Protein AF-A0A9R0WUJ9-F1 (afdb_monomer_lite)

InterPro domains:
  IPR004963 Pectinacetylesterase/NOTUM [PF03283] (5-69)
  IPR004963 Pectinacetylesterase/NOTUM [PTHR21562] (6-69)

Structure (mmCIF, N/CA/C/O backbone):
data_AF-A0A9R0WUJ9-F1
#
_entry.id   AF-A0A9R0WUJ9-F1
#
loop_
_atom_site.group_PDB
_atom_site.id
_atom_site.type_symbol
_atom_site.label_atom_id
_atom_site.label_alt_id
_atom_site.label_comp_id
_atom_site.label_asym_id
_atom_site.label_entity_id
_atom_site.label_seq_id
_atom_site.pdbx_PDB_ins_code
_atom_site.Ca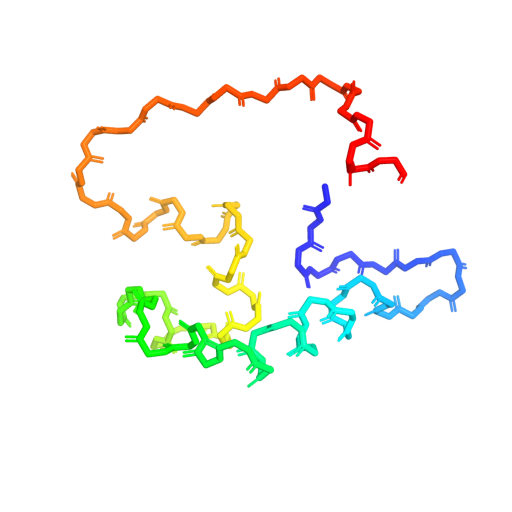rtn_x
_atom_site.Cartn_y
_atom_site.Cartn_z
_atom_site.occupancy
_atom_site.B_iso_or_equiv
_atom_site.auth_seq_id
_atom_site.auth_comp_id
_atom_site.auth_asym_id
_atom_site.auth_atom_id
_atom_site.pdbx_PDB_model_num
ATOM 1 N N . MET A 1 1 ? 8.209 4.046 -0.856 1.00 59.81 1 MET A N 1
ATOM 2 C CA . MET A 1 1 ? 7.638 3.277 -1.985 1.00 59.81 1 MET A CA 1
ATOM 3 C C . MET A 1 1 ? 6.174 3.636 -2.168 1.00 59.81 1 MET A C 1
ATOM 5 O O . MET A 1 1 ? 5.446 3.618 -1.187 1.00 59.81 1 MET A O 1
ATOM 9 N N . HIS A 1 2 ? 5.738 3.984 -3.379 1.00 61.91 2 HIS A N 1
ATOM 10 C CA . HIS A 1 2 ? 4.337 4.324 -3.640 1.00 61.91 2 HIS A CA 1
ATOM 11 C C . HIS A 1 2 ? 3.695 3.235 -4.498 1.00 61.91 2 HIS A C 1
ATOM 13 O O . HIS A 1 2 ? 4.306 2.728 -5.429 1.00 61.91 2 HIS A O 1
ATOM 19 N N . ALA A 1 3 ? 2.427 2.917 -4.248 1.00 61.94 3 ALA A N 1
ATOM 20 C CA . ALA A 1 3 ? 1.704 1.900 -5.019 1.00 61.94 3 ALA A CA 1
ATOM 21 C C . ALA A 1 3 ? 1.530 2.282 -6.506 1.00 61.94 3 ALA A C 1
ATOM 23 O O . ALA A 1 3 ? 1.194 1.435 -7.327 1.00 61.94 3 ALA A O 1
ATOM 24 N N . ARG A 1 4 ? 1.757 3.559 -6.849 1.00 65.81 4 ARG A N 1
ATOM 25 C CA . ARG A 1 4 ? 1.717 4.114 -8.210 1.00 65.81 4 ARG A CA 1
ATOM 26 C C . ARG A 1 4 ? 3.056 4.701 -8.676 1.00 65.81 4 ARG A C 1
ATOM 28 O O . ARG A 1 4 ? 3.063 5.467 -9.633 1.00 65.81 4 ARG A O 1
ATOM 35 N N . SER A 1 5 ? 4.179 4.391 -8.022 1.00 78.06 5 SER A N 1
ATOM 36 C CA . SER A 1 5 ? 5.484 4.807 -8.553 1.00 78.06 5 SER A CA 1
ATOM 37 C C . SER A 1 5 ? 5.867 3.962 -9.765 1.00 78.06 5 SER A C 1
ATOM 39 O O . SER A 1 5 ? 5.5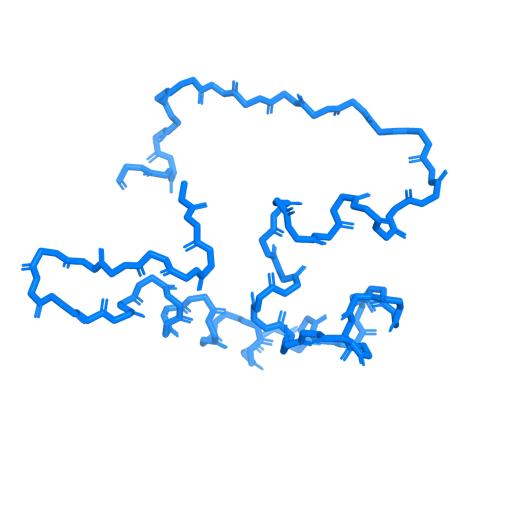63 2.765 -9.817 1.00 78.06 5 SER A O 1
ATOM 41 N N . VAL A 1 6 ? 6.542 4.599 -10.715 1.00 85.44 6 VAL A N 1
ATOM 42 C CA . VAL A 1 6 ? 7.208 3.928 -11.829 1.00 85.44 6 VAL A CA 1
ATOM 43 C C . VAL A 1 6 ? 8.689 3.743 -11.507 1.00 85.44 6 VAL A C 1
ATOM 45 O O . VAL A 1 6 ? 9.271 4.560 -10.791 1.00 85.44 6 VAL A O 1
ATOM 48 N N . ASP A 1 7 ? 9.278 2.651 -11.980 1.00 84.62 7 ASP A N 1
ATOM 49 C CA . ASP A 1 7 ? 10.726 2.445 -11.942 1.00 84.62 7 ASP A CA 1
ATOM 50 C C . ASP A 1 7 ? 11.442 3.287 -13.016 1.00 84.62 7 ASP A C 1
ATOM 52 O O . ASP A 1 7 ? 10.810 4.003 -13.795 1.00 84.62 7 ASP A O 1
ATOM 56 N N . VAL A 1 8 ? 12.777 3.219 -13.053 1.00 87.12 8 VAL A N 1
ATOM 57 C CA . VAL A 1 8 ? 13.612 3.992 -13.996 1.00 87.12 8 VAL A CA 1
ATOM 58 C C . VAL A 1 8 ? 13.304 3.646 -15.460 1.00 87.12 8 VAL A C 1
ATOM 60 O O . VAL A 1 8 ? 13.488 4.483 -16.339 1.00 87.12 8 VAL A O 1
ATOM 63 N N . ALA A 1 9 ? 12.791 2.442 -15.726 1.00 89.94 9 ALA A N 1
ATOM 64 C CA . ALA A 1 9 ? 12.359 2.009 -17.051 1.00 89.94 9 ALA A CA 1
ATOM 65 C C . ALA A 1 9 ? 10.889 2.374 -17.353 1.00 89.94 9 ALA A C 1
ATOM 67 O O . ALA A 1 9 ? 10.371 2.007 -18.406 1.00 89.94 9 ALA A O 1
ATOM 68 N N . GLY A 1 10 ? 10.202 3.090 -16.455 1.00 85.62 10 GLY A N 1
ATOM 69 C CA . GLY A 1 10 ? 8.790 3.456 -16.592 1.00 85.62 10 GLY A CA 1
ATOM 70 C C . GLY A 1 10 ? 7.814 2.327 -16.240 1.00 85.62 10 GLY A C 1
ATOM 71 O O . GLY A 1 10 ? 6.608 2.475 -16.438 1.00 85.62 10 GLY A O 1
ATOM 72 N N . GLY A 1 11 ? 8.307 1.201 -15.725 1.00 86.75 11 GLY A N 1
ATOM 73 C CA . GLY A 1 11 ? 7.510 0.046 -15.334 1.00 86.75 11 GLY A CA 1
ATOM 74 C C . GLY A 1 11 ? 6.904 0.175 -13.938 1.00 86.75 11 GLY A C 1
ATOM 75 O O . GLY A 1 11 ? 7.248 1.048 -13.147 1.00 86.75 11 GLY A O 1
ATOM 76 N N . HIS A 1 12 ? 5.994 -0.739 -13.603 1.00 87.25 12 HIS A N 1
ATOM 77 C CA . HIS A 1 12 ? 5.409 -0.855 -12.263 1.00 87.25 12 HIS A CA 1
ATOM 78 C C . HIS A 1 12 ? 5.930 -2.099 -11.536 1.00 87.25 12 HIS A C 1
ATOM 80 O O . HIS A 1 12 ? 5.151 -2.849 -10.940 1.00 87.25 12 HIS A O 1
ATOM 86 N N . THR A 1 13 ? 7.244 -2.334 -11.594 1.00 88.19 13 THR A N 1
ATOM 87 C CA . THR A 1 13 ? 7.878 -3.566 -11.091 1.00 88.19 13 THR A CA 1
ATOM 88 C C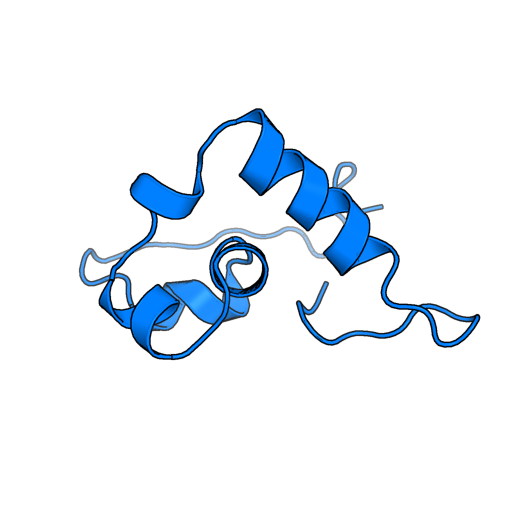 . THR A 1 13 ? 7.510 -3.856 -9.636 1.00 88.19 13 THR A C 1
ATOM 90 O O . THR A 1 13 ? 7.105 -4.969 -9.304 1.00 88.19 13 THR A O 1
ATOM 93 N N . LEU A 1 14 ? 7.524 -2.829 -8.783 1.00 86.88 14 LEU A N 1
ATOM 94 C CA . LEU A 1 14 ? 7.161 -2.964 -7.374 1.00 86.88 14 LEU A CA 1
ATOM 95 C C . LEU A 1 14 ? 5.698 -3.398 -7.178 1.00 86.88 14 LEU A C 1
ATOM 97 O O . LEU A 1 14 ? 5.400 -4.255 -6.348 1.00 86.88 14 LEU A O 1
ATOM 101 N N . ARG A 1 15 ? 4.775 -2.831 -7.965 1.00 89.50 15 ARG A N 1
ATOM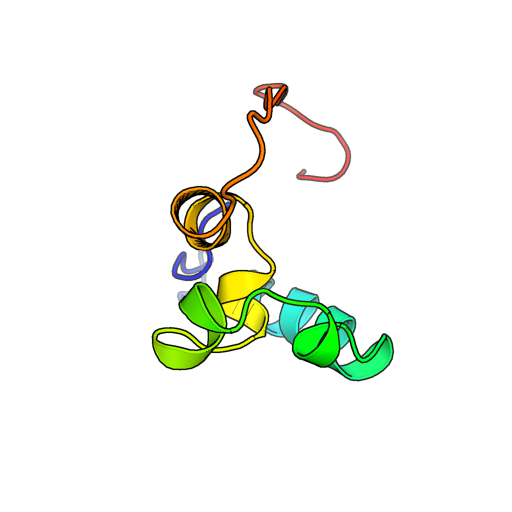 102 C CA . ARG A 1 15 ? 3.353 -3.188 -7.900 1.00 89.50 15 ARG A CA 1
ATOM 103 C C . ARG A 1 15 ? 3.128 -4.622 -8.368 1.00 89.50 15 ARG A C 1
ATOM 105 O O . ARG A 1 15 ? 2.361 -5.335 -7.733 1.00 89.50 15 ARG A O 1
ATOM 112 N N . SER A 1 16 ? 3.803 -5.060 -9.431 1.00 91.19 16 SER A N 1
ATOM 113 C CA . SER A 1 16 ? 3.726 -6.455 -9.884 1.00 91.19 16 SER A CA 1
ATOM 114 C C . SER A 1 16 ? 4.265 -7.426 -8.838 1.00 91.19 16 SER A C 1
ATOM 116 O O . SER A 1 16 ? 3.600 -8.417 -8.542 1.00 91.19 16 SER A O 1
ATOM 118 N N . TYR A 1 17 ? 5.418 -7.123 -8.235 1.00 91.94 17 TYR A N 1
ATOM 119 C CA . TYR A 1 17 ? 6.025 -7.971 -7.208 1.00 91.94 17 TYR A CA 1
ATOM 120 C C . TYR A 1 17 ? 5.083 -8.183 -6.015 1.00 91.94 17 TYR A C 1
ATOM 122 O O . TYR A 1 17 ? 4.711 -9.314 -5.700 1.00 91.94 17 TYR A O 1
ATOM 130 N N . PHE A 1 18 ? 4.609 -7.094 -5.401 1.00 92.25 18 PHE A N 1
ATOM 131 C CA . PHE A 1 18 ? 3.682 -7.193 -4.271 1.00 92.25 18 PHE A CA 1
ATOM 132 C C . PHE A 1 18 ? 2.294 -7.699 -4.677 1.00 92.25 18 PHE A C 1
ATOM 134 O O . PHE A 1 18 ? 1.610 -8.312 -3.861 1.00 92.25 18 PHE A O 1
ATOM 141 N N . GLY A 1 19 ? 1.887 -7.528 -5.937 1.00 93.94 19 GLY A N 1
ATOM 142 C CA . GLY A 1 19 ? 0.688 -8.173 -6.471 1.00 93.94 19 GLY A CA 1
ATOM 143 C C . GLY A 1 19 ? 0.797 -9.696 -6.448 1.00 93.94 19 GLY A C 1
ATOM 144 O O . GLY A 1 19 ? -0.151 -10.370 -6.048 1.00 93.94 19 GLY A O 1
ATOM 145 N N . GLY A 1 20 ? 1.975 -10.234 -6.777 1.00 94.19 20 GLY A N 1
ATOM 146 C CA . GLY A 1 20 ? 2.286 -11.655 -6.622 1.00 94.19 20 GLY A CA 1
ATOM 147 C C . GLY A 1 20 ? 2.195 -12.119 -5.167 1.00 94.19 20 GLY A C 1
ATOM 148 O O . GLY A 1 20 ? 1.583 -13.151 -4.895 1.00 94.19 20 GLY A O 1
ATOM 149 N N . VAL A 1 21 ? 2.719 -11.335 -4.219 1.00 94.06 21 VAL A N 1
ATOM 150 C CA . VAL A 1 21 ? 2.624 -11.627 -2.773 1.00 94.06 21 VAL A CA 1
ATOM 151 C C . VAL A 1 21 ? 1.163 -11.670 -2.315 1.00 94.06 21 VAL A C 1
ATOM 153 O O . VAL A 1 21 ? 0.741 -12.638 -1.682 1.00 94.06 21 VAL A O 1
ATOM 156 N N . VAL A 1 22 ? 0.365 -10.660 -2.671 1.00 94.94 22 VAL A N 1
ATOM 157 C CA . VAL A 1 22 ? -1.060 -10.590 -2.309 1.00 94.94 22 VAL A CA 1
ATOM 158 C C . VAL A 1 22 ? -1.837 -11.776 -2.877 1.00 94.94 22 VAL A C 1
ATOM 160 O O . VAL A 1 22 ? -2.663 -12.349 -2.164 1.00 94.94 22 VAL A O 1
ATOM 163 N N . ALA A 1 23 ? -1.564 -12.161 -4.126 1.00 95.31 23 ALA A N 1
ATOM 164 C CA . ALA A 1 23 ? -2.199 -13.308 -4.767 1.00 95.31 23 ALA A CA 1
ATOM 165 C C . ALA A 1 23 ? -1.790 -14.634 -4.108 1.00 95.31 23 ALA A C 1
ATOM 167 O O . ALA A 1 23 ? -2.652 -15.448 -3.787 1.00 95.31 23 ALA A O 1
ATOM 168 N N . THR A 1 24 ? -0.493 -14.823 -3.854 1.00 96.88 24 THR A N 1
ATOM 169 C CA . THR A 1 24 ?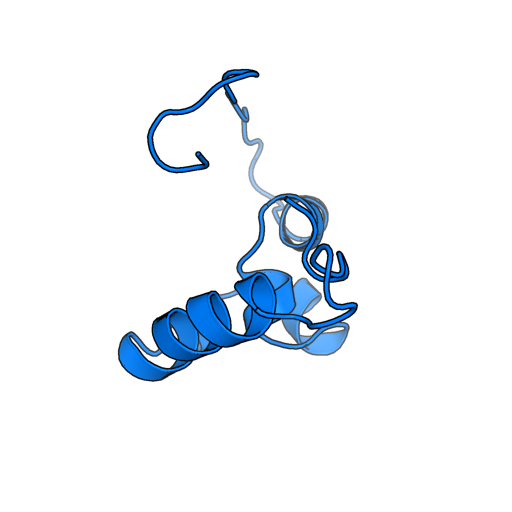 0.065 -16.067 -3.297 1.00 96.88 24 THR A CA 1
ATOM 170 C C . THR A 1 24 ? -0.422 -16.317 -1.874 1.00 96.88 24 THR A C 1
ATOM 172 O O . THR A 1 24 ? -0.785 -17.437 -1.529 1.00 96.88 24 THR A O 1
ATOM 175 N N . HIS A 1 25 ? -0.470 -15.271 -1.047 1.00 94.50 25 HIS A N 1
ATOM 176 C CA . HIS A 1 25 ? -0.859 -15.384 0.359 1.00 94.50 25 HIS A CA 1
ATOM 177 C C . HIS A 1 25 ? -2.348 -15.102 0.616 1.00 94.50 25 HIS A C 1
ATOM 179 O O . HIS A 1 25 ? -2.774 -15.100 1.768 1.00 94.50 25 HIS A O 1
ATOM 185 N N . GLY A 1 26 ? -3.152 -14.837 -0.420 1.00 93.50 26 GLY A N 1
ATOM 186 C CA . GLY A 1 26 ? -4.592 -14.584 -0.275 1.00 93.50 26 GLY A CA 1
ATOM 187 C C . GLY A 1 26 ? -4.941 -13.336 0.550 1.00 93.50 26 GLY A C 1
ATOM 188 O O . GLY A 1 26 ? -6.055 -13.218 1.061 1.00 93.50 26 GLY A O 1
ATOM 189 N N . VAL A 1 27 ? -4.011 -12.382 0.677 1.00 94.12 27 VAL A N 1
ATOM 190 C CA . VAL A 1 27 ? -4.113 -11.246 1.618 1.00 94.12 27 VAL A CA 1
ATOM 191 C C . VAL A 1 27 ? -5.301 -10.338 1.301 1.00 94.12 27 VAL A C 1
ATOM 193 O O . VAL A 1 27 ? -5.839 -9.684 2.185 1.00 94.12 27 VAL A O 1
ATOM 196 N N . ALA A 1 28 ? -5.778 -10.329 0.055 1.00 93.12 28 ALA A N 1
ATOM 197 C CA . ALA A 1 28 ? -6.904 -9.501 -0.372 1.00 93.12 28 ALA A CA 1
ATOM 198 C C . ALA A 1 28 ? -8.151 -9.623 0.532 1.00 93.12 28 ALA A C 1
ATOM 200 O O . ALA A 1 28 ? -8.888 -8.652 0.687 1.00 93.12 28 ALA A O 1
ATOM 201 N N . GLN A 1 29 ? -8.375 -10.791 1.143 1.00 92.50 29 GLN A N 1
ATOM 202 C CA . GLN A 1 29 ? -9.538 -11.069 1.994 1.00 92.50 29 GLN A CA 1
ATOM 203 C C . GLN A 1 29 ? -9.423 -10.470 3.403 1.00 92.50 29 GLN A C 1
ATOM 205 O O . GLN A 1 29 ? -10.443 -10.253 4.056 1.00 92.50 29 GLN A O 1
ATOM 210 N N . THR A 1 30 ? -8.204 -10.196 3.873 1.00 92.81 30 THR A N 1
ATOM 211 C CA . THR A 1 30 ? -7.948 -9.628 5.207 1.00 92.81 30 THR A CA 1
ATOM 212 C C . THR A 1 30 ? -7.881 -8.102 5.188 1.00 92.81 30 THR A C 1
ATOM 214 O O . THR A 1 30 ? -7.959 -7.464 6.239 1.00 92.81 30 THR A O 1
ATOM 217 N N . LEU A 1 31 ? -7.768 -7.499 4.002 1.00 94.31 31 LEU A N 1
ATOM 218 C CA . LEU A 1 31 ? -7.689 -6.052 3.852 1.00 94.31 31 LEU A CA 1
ATOM 219 C C . LEU A 1 31 ? -9.043 -5.373 4.151 1.00 94.31 31 LEU A C 1
ATOM 221 O O . LEU A 1 31 ? -10.107 -5.910 3.825 1.00 94.31 31 LEU A O 1
ATOM 225 N N . PRO A 1 32 ? -9.039 -4.151 4.718 1.00 95.06 32 PRO A N 1
ATOM 226 C CA . PRO A 1 32 ? -10.257 -3.400 4.990 1.00 95.06 32 PRO A CA 1
ATOM 227 C C . PRO A 1 32 ? -11.072 -3.144 3.722 1.00 95.06 32 PRO A C 1
ATOM 229 O O . PRO A 1 32 ? -10.580 -2.554 2.756 1.00 95.06 32 PRO A O 1
ATOM 232 N N . ARG A 1 33 ? -12.368 -3.478 3.769 1.00 94.75 33 ARG A N 1
ATOM 233 C CA . ARG A 1 33 ? -13.310 -3.208 2.666 1.00 94.75 33 ARG A CA 1
ATOM 234 C C . ARG A 1 33 ? -13.418 -1.727 2.310 1.00 94.75 33 ARG A C 1
ATOM 236 O O . ARG A 1 33 ? -13.685 -1.386 1.164 1.00 94.75 33 ARG A O 1
ATOM 243 N N . SER A 1 34 ? -13.186 -0.837 3.274 1.00 95.25 34 SER A N 1
ATOM 244 C CA . SER A 1 34 ? -13.158 0.609 3.034 1.00 95.25 34 SER A CA 1
ATOM 245 C C . SER A 1 34 ? -12.019 1.042 2.106 1.00 95.25 34 SER A C 1
ATOM 247 O O . SER A 1 34 ? -12.161 2.057 1.425 1.00 95.25 34 SER A O 1
ATOM 249 N N . CYS A 1 35 ? -10.924 0.274 2.048 1.00 95.00 35 CYS A N 1
ATOM 250 C CA . CYS A 1 35 ? -9.835 0.494 1.103 1.00 95.00 35 CYS A CA 1
ATOM 251 C C . CYS A 1 35 ? -10.110 -0.232 -0.217 1.00 95.00 35 CYS A C 1
ATOM 253 O O . CYS A 1 35 ? -10.106 0.398 -1.275 1.00 95.00 35 CYS A O 1
ATOM 255 N N . THR A 1 36 ? -10.408 -1.537 -0.163 1.00 94.81 36 THR A N 1
ATOM 256 C CA . THR A 1 36 ? -10.564 -2.368 -1.372 1.00 94.81 36 THR A CA 1
ATOM 257 C C . THR A 1 36 ? -11.807 -2.030 -2.197 1.00 94.81 36 THR A C 1
ATOM 259 O O . THR A 1 36 ? -11.870 -2.353 -3.377 1.00 94.81 36 THR A O 1
ATOM 262 N N . GLY A 1 37 ? -12.782 -1.319 -1.623 1.00 94.19 37 GLY A N 1
ATOM 263 C CA . GLY A 1 37 ? -13.896 -0.737 -2.375 1.00 94.19 37 GLY A CA 1
ATOM 264 C C . GLY A 1 37 ? -13.521 0.489 -3.221 1.00 94.19 37 GLY A C 1
ATOM 265 O O . GLY A 1 37 ? -14.328 0.926 -4.035 1.00 94.19 37 GLY A O 1
ATOM 266 N N . ARG A 1 38 ? -12.328 1.070 -3.026 1.00 93.50 38 ARG A N 1
ATOM 267 C CA . ARG A 1 38 ? -11.840 2.266 -3.745 1.00 93.50 38 ARG A CA 1
ATOM 268 C C . ARG A 1 38 ? -10.585 1.998 -4.576 1.00 93.50 38 ARG A C 1
ATOM 270 O O . ARG A 1 38 ? -10.361 2.681 -5.571 1.00 93.50 38 ARG A O 1
ATOM 277 N N . LEU A 1 39 ? -9.753 1.053 -4.144 1.00 93.25 39 LEU A N 1
ATOM 278 C CA . LEU A 1 39 ? -8.465 0.707 -4.744 1.00 93.25 39 LEU A CA 1
ATOM 279 C C . LEU A 1 39 ? -8.341 -0.812 -4.902 1.00 93.25 39 LEU A C 1
ATOM 281 O O . LEU A 1 39 ? -9.018 -1.571 -4.215 1.00 93.25 39 LEU A O 1
ATOM 285 N N . ASP A 1 40 ? -7.441 -1.266 -5.774 1.00 93.12 40 ASP A N 1
ATOM 286 C CA . ASP A 1 40 ? -7.137 -2.692 -5.892 1.00 93.12 40 ASP A CA 1
ATOM 287 C C . ASP A 1 40 ? -6.432 -3.236 -4.633 1.00 93.12 40 ASP A C 1
ATOM 289 O O . ASP A 1 40 ? -5.802 -2.493 -3.872 1.00 93.12 40 ASP A O 1
ATOM 293 N N . ALA A 1 41 ? -6.531 -4.550 -4.409 1.00 94.19 41 ALA A N 1
ATOM 294 C CA . ALA A 1 41 ? -5.977 -5.200 -3.220 1.00 94.19 41 ALA A CA 1
ATOM 295 C C . ALA A 1 41 ? -4.463 -4.979 -3.076 1.00 94.19 41 ALA A C 1
ATOM 297 O O . ALA A 1 41 ? -3.983 -4.739 -1.970 1.00 94.19 41 ALA A O 1
ATOM 298 N N . THR A 1 42 ? -3.722 -4.983 -4.186 1.00 94.12 42 THR A N 1
ATOM 299 C CA . THR A 1 42 ? -2.282 -4.712 -4.186 1.00 94.12 42 THR A CA 1
ATOM 300 C C . THR A 1 42 ? -1.995 -3.286 -3.738 1.00 94.12 42 THR A C 1
ATOM 302 O O . THR A 1 42 ? -1.109 -3.069 -2.921 1.00 94.12 42 THR A O 1
ATOM 305 N N . SER A 1 43 ? -2.772 -2.305 -4.193 1.00 93.19 43 SER A N 1
ATOM 306 C CA . SER A 1 43 ? -2.663 -0.923 -3.720 1.00 93.19 43 SER A CA 1
ATOM 307 C C . SER A 1 43 ? -2.973 -0.804 -2.225 1.00 93.19 43 SER A C 1
ATOM 309 O O . SER A 1 43 ? -2.236 -0.125 -1.511 1.00 93.19 43 SER A O 1
ATOM 311 N N . CYS A 1 44 ? -4.010 -1.481 -1.731 1.00 94.31 44 CYS A N 1
ATOM 312 C CA . CYS A 1 44 ? -4.369 -1.500 -0.309 1.00 94.31 44 CYS A CA 1
ATOM 313 C C . CYS A 1 44 ? -3.384 -2.264 0.583 1.00 94.31 44 CYS A C 1
ATOM 315 O O . CYS A 1 44 ? -3.438 -2.117 1.798 1.00 94.31 44 CYS A O 1
ATOM 317 N N . PHE A 1 45 ? -2.478 -3.054 0.012 1.00 93.31 45 PHE A N 1
ATOM 318 C CA . PHE A 1 45 ? -1.408 -3.701 0.766 1.00 93.31 45 PHE A CA 1
ATOM 319 C C . PHE A 1 45 ? -0.338 -2.702 1.236 1.00 93.31 45 PHE A C 1
ATOM 321 O O . PHE A 1 45 ? 0.361 -2.950 2.215 1.00 93.31 45 PHE A O 1
ATOM 328 N N . PHE A 1 46 ? -0.219 -1.546 0.576 1.00 91.62 46 PHE A N 1
ATOM 329 C CA . PHE A 1 46 ? 0.776 -0.552 0.955 1.00 91.62 46 PHE A CA 1
ATOM 330 C C . PHE A 1 46 ? 0.271 0.406 2.055 1.00 91.62 46 PHE A C 1
ATOM 332 O O . PHE A 1 46 ? -0.825 0.969 1.910 1.00 91.62 46 PHE A O 1
ATOM 339 N N . PRO A 1 47 ? 1.087 0.691 3.096 1.00 90.06 47 PRO A N 1
ATOM 340 C CA . PRO A 1 47 ? 0.708 1.526 4.238 1.00 90.06 47 PRO A CA 1
ATOM 341 C C . PRO A 1 47 ? 0.071 2.865 3.854 1.00 90.06 47 PRO A C 1
ATOM 343 O O . PRO A 1 47 ? -0.989 3.212 4.369 1.00 90.06 47 PRO A O 1
ATOM 346 N N . GLN A 1 48 ? 0.639 3.586 2.883 1.00 90.00 48 GLN A N 1
ATOM 347 C CA . GLN A 1 48 ? 0.142 4.908 2.485 1.00 90.00 48 GLN A CA 1
ATOM 348 C C . GLN A 1 48 ? -1.316 4.921 1.994 1.00 90.00 48 GLN A C 1
ATOM 350 O O . GLN A 1 48 ? -1.959 5.963 2.042 1.00 90.00 48 GLN A O 1
ATOM 355 N N . ASN A 1 49 ? -1.850 3.785 1.532 1.00 92.12 49 ASN A N 1
ATOM 356 C CA . ASN A 1 49 ? -3.225 3.689 1.037 1.00 92.12 49 ASN A CA 1
ATOM 357 C C . ASN A 1 49 ? -4.193 3.160 2.102 1.00 92.12 49 ASN A C 1
ATOM 359 O O . ASN A 1 49 ? -5.346 3.588 2.164 1.00 92.12 49 ASN A O 1
ATOM 363 N N . ILE A 1 50 ? -3.739 2.229 2.942 1.00 92.81 50 ILE A N 1
ATOM 364 C CA . ILE A 1 50 ? -4.589 1.571 3.941 1.00 92.81 50 ILE A CA 1
ATOM 365 C C . ILE A 1 50 ? -4.752 2.383 5.223 1.00 92.81 50 ILE A C 1
ATOM 367 O O . ILE A 1 50 ? -5.786 2.244 5.870 1.00 92.81 50 ILE A O 1
ATOM 371 N N . ILE A 1 51 ? -3.800 3.257 5.579 1.00 93.12 51 ILE A N 1
ATOM 372 C CA . ILE A 1 51 ? -3.834 4.031 6.835 1.00 93.12 51 ILE A CA 1
ATOM 373 C C . ILE A 1 51 ? -5.161 4.780 7.011 1.00 93.12 51 ILE A C 1
ATOM 375 O O . ILE A 1 51 ? -5.756 4.711 8.081 1.00 93.12 51 ILE A O 1
ATOM 379 N N . GLY A 1 52 ? -5.695 5.403 5.953 1.00 89.88 52 GLY A N 1
ATOM 380 C CA . GLY A 1 52 ? -6.984 6.110 6.011 1.00 89.88 52 GLY A CA 1
ATOM 381 C C . GLY A 1 52 ? -8.209 5.210 6.250 1.00 89.88 52 GLY A C 1
ATOM 382 O O . GLY A 1 52 ? -9.301 5.707 6.506 1.00 89.88 52 GLY A O 1
ATOM 383 N N . SER A 1 53 ? -8.047 3.890 6.155 1.00 92.94 53 SER A N 1
ATOM 384 C CA . SER A 1 53 ? -9.075 2.884 6.448 1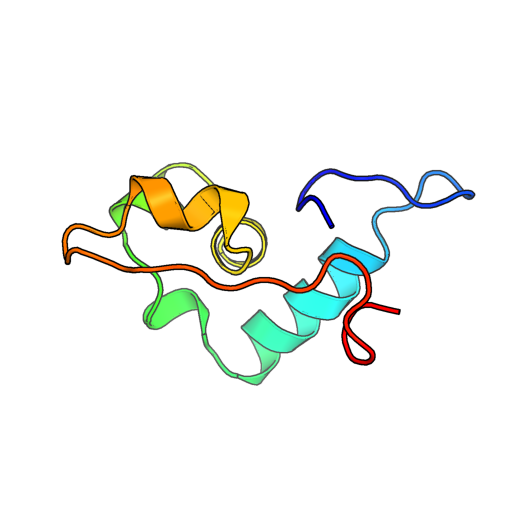.00 92.94 53 SER A CA 1
ATOM 385 C C . SER A 1 53 ? -8.948 2.258 7.838 1.00 92.94 53 SER A C 1
ATOM 387 O O . SER A 1 53 ? -9.864 1.552 8.266 1.00 92.94 53 SER A O 1
ATOM 389 N N . ILE A 1 54 ? -7.839 2.483 8.547 1.00 92.25 54 ILE A N 1
ATOM 390 C CA . ILE A 1 54 ? -7.614 1.916 9.876 1.00 92.25 54 ILE A CA 1
ATOM 391 C C . ILE A 1 54 ? -8.328 2.793 10.907 1.00 92.25 54 ILE A C 1
ATOM 393 O O . ILE A 1 54 ? -8.047 3.979 11.041 1.00 92.25 54 ILE A O 1
ATOM 397 N N . LYS A 1 55 ? -9.269 2.200 11.648 1.00 91.06 55 LYS A N 1
ATOM 398 C CA . LYS A 1 55 ? -9.999 2.892 12.724 1.00 91.06 55 LYS A CA 1
ATOM 399 C C . LYS A 1 55 ? -9.268 2.841 14.062 1.00 91.06 55 LYS A C 1
ATOM 401 O O . LYS A 1 55 ? -9.450 3.720 14.897 1.00 91.06 55 LYS A O 1
ATOM 406 N N . THR A 1 56 ? -8.478 1.793 14.274 1.00 93.19 56 THR A N 1
ATOM 407 C CA . THR A 1 56 ? -7.721 1.601 15.507 1.00 93.19 56 THR A CA 1
ATOM 408 C C . THR A 1 56 ? -6.550 2.583 15.542 1.00 93.19 56 THR A C 1
ATOM 410 O O . THR A 1 56 ? -5.775 2.613 14.582 1.00 93.19 56 THR A O 1
ATOM 413 N N . PRO A 1 57 ? -6.374 3.364 16.623 1.00 93.19 57 PRO A N 1
ATOM 414 C CA . PRO A 1 57 ? -5.203 4.217 16.779 1.00 93.19 57 PRO A CA 1
ATOM 415 C C . PRO A 1 57 ? -3.922 3.406 16.567 1.00 93.19 57 PRO A C 1
ATOM 417 O O . PRO A 1 57 ? -3.682 2.421 17.261 1.00 93.19 57 PRO A O 1
ATOM 420 N N . THR A 1 58 ? -3.134 3.791 15.565 1.00 92.06 58 THR A N 1
ATOM 421 C CA . THR A 1 58 ? -1.937 3.060 15.137 1.00 92.06 58 THR A CA 1
ATOM 422 C C . THR A 1 58 ? -0.766 4.025 15.082 1.00 92.06 58 THR A C 1
ATOM 424 O O . THR A 1 58 ? -0.865 5.086 14.469 1.00 92.06 58 THR A O 1
ATOM 427 N N . PHE A 1 59 ? 0.348 3.650 15.705 1.00 93.19 59 PHE A N 1
ATOM 428 C CA . PHE A 1 59 ? 1.612 4.362 15.573 1.00 93.19 59 PHE A CA 1
ATOM 429 C C . PHE A 1 59 ? 2.462 3.670 14.510 1.00 93.19 59 PHE A C 1
ATOM 431 O O . PHE A 1 59 ? 2.729 2.474 14.613 1.00 93.19 59 PHE A O 1
ATOM 438 N N . LEU A 1 60 ? 2.869 4.413 13.483 1.00 89.69 60 LEU A N 1
ATOM 439 C CA . LEU A 1 60 ? 3.671 3.883 12.389 1.00 89.69 60 LEU A CA 1
ATOM 440 C C . LEU A 1 60 ? 5.113 4.381 12.513 1.00 89.69 60 LEU A C 1
ATOM 442 O O . LEU A 1 60 ? 5.379 5.571 12.355 1.00 89.69 60 LEU A O 1
ATOM 446 N N . LEU A 1 61 ? 6.037 3.454 12.750 1.00 91.06 61 LEU A N 1
ATOM 447 C CA . LEU A 1 61 ? 7.472 3.711 12.760 1.00 91.06 61 LEU A CA 1
ATOM 448 C C . LEU A 1 61 ? 8.074 3.233 11.436 1.00 91.06 61 LEU A C 1
ATOM 450 O O . LEU A 1 61 ? 7.963 2.057 11.109 1.00 91.06 61 LEU A O 1
ATOM 454 N N . ASN A 1 62 ? 8.727 4.129 10.697 1.00 85.38 62 ASN A N 1
ATOM 455 C CA . ASN A 1 62 ? 9.510 3.767 9.515 1.00 85.38 62 ASN A CA 1
ATOM 456 C C . ASN A 1 62 ? 10.894 4.404 9.616 1.00 85.38 62 ASN A C 1
ATOM 458 O O . ASN A 1 62 ? 11.003 5.599 9.902 1.00 85.38 62 ASN A O 1
ATOM 462 N N . ALA A 1 63 ? 11.939 3.628 9.343 1.00 90.19 63 ALA A N 1
ATOM 463 C CA . ALA A 1 63 ? 13.263 4.183 9.104 1.00 90.19 63 ALA A CA 1
ATOM 464 C C . ALA A 1 63 ? 13.313 4.816 7.705 1.00 90.19 63 ALA A C 1
ATOM 466 O O . ALA A 1 63 ? 12.682 4.324 6.773 1.00 90.19 63 ALA A O 1
ATOM 467 N N . ALA A 1 64 ? 14.093 5.889 7.540 1.00 84.62 64 ALA A N 1
ATOM 468 C CA . ALA A 1 64 ? 14.324 6.479 6.217 1.00 84.62 64 ALA A CA 1
ATOM 469 C C . ALA A 1 64 ? 15.051 5.508 5.264 1.00 84.62 64 ALA A C 1
ATOM 471 O O . ALA A 1 64 ? 14.868 5.585 4.052 1.00 84.62 64 ALA A O 1
ATOM 472 N N . TYR A 1 65 ? 15.841 4.588 5.827 1.00 86.88 65 TYR A N 1
ATOM 473 C CA . TYR A 1 65 ? 16.595 3.563 5.110 1.00 86.88 65 TYR A CA 1
ATOM 474 C C . TYR A 1 65 ? 16.382 2.216 5.803 1.00 86.88 65 TYR A C 1
ATOM 476 O O . TYR A 1 65 ? 17.108 1.855 6.726 1.00 86.88 65 TYR A O 1
ATOM 484 N N . ASP A 1 66 ? 15.334 1.510 5.395 1.00 82.56 66 ASP A N 1
ATOM 485 C CA . ASP A 1 66 ? 15.024 0.165 5.869 1.00 82.56 66 ASP A CA 1
ATOM 486 C C . ASP A 1 66 ? 15.644 -0.869 4.917 1.00 82.56 66 ASP A C 1
ATOM 488 O O . ASP A 1 66 ? 15.459 -0.783 3.703 1.00 82.56 66 ASP A O 1
ATOM 492 N N . THR A 1 67 ? 16.392 -1.838 5.450 1.00 86.88 67 THR A N 1
ATOM 493 C CA . THR A 1 67 ? 17.131 -2.833 4.648 1.00 86.88 67 THR A CA 1
ATOM 494 C C . THR A 1 67 ? 16.226 -3.757 3.838 1.00 86.88 67 THR A C 1
ATOM 496 O O . THR A 1 67 ? 16.692 -4.380 2.892 1.00 86.88 67 THR A O 1
ATOM 499 N N . TRP A 1 68 ? 14.948 -3.868 4.202 1.00 82.12 68 TRP A N 1
ATOM 500 C CA . TRP A 1 68 ? 13.958 -4.665 3.477 1.00 82.12 68 TRP A CA 1
ATOM 501 C C . TRP A 1 68 ? 13.264 -3.867 2.369 1.00 82.12 68 TRP A C 1
ATOM 503 O O . TRP A 1 68 ? 12.595 -4.450 1.518 1.00 82.12 68 TRP A O 1
ATOM 513 N N . GLN A 1 69 ? 13.390 -2.537 2.394 1.00 74.00 69 GLN A N 1
ATOM 514 C CA . GLN A 1 69 ? 12.879 -1.626 1.368 1.00 74.00 69 GLN A CA 1
ATOM 515 C C . GLN A 1 69 ? 13.984 -1.087 0.444 1.00 74.00 69 GLN A C 1
ATOM 517 O O . GLN A 1 69 ? 13.701 -0.215 -0.378 1.00 74.00 69 GLN A O 1
ATOM 522 N N . GLN A 1 70 ? 15.223 -1.558 0.584 1.00 60.38 70 GLN A N 1
ATOM 523 C CA . GLN A 1 70 ? 16.302 -1.269 -0.363 1.00 60.38 70 GLN A CA 1
ATOM 524 C C . GLN A 1 70 ? 16.306 -2.241 -1.539 1.00 60.38 70 GLN A C 1
ATOM 526 O O . GLN A 1 70 ? 15.968 -3.427 -1.336 1.00 60.38 70 GLN A O 1
#

Secondary structure (DSSP, 8-state):
--TT---TTS--HHHHHHHHHHHHTTGGGTS-HHHHTTS-HHHHTSHHHHGGG--S-------SS-TT--

Organism: Triticum turgidum subsp. durum (NCBI:txid4567)

pLDDT: mean 88.82, std 8.56, range [59.81, 96.88]

Foldseek 3Di:
DACPDADPVRHNVVLVVLVCVCVVVVCLVVAQPVQCVPDPSSNSVDCVRRVVVDPDDDDDDDDPDDPVVD

Sequence (70 aa):
MHARSVDVAGGHTLRSYFGGVVATHGVAQTLPRSCTGRLDATSCFFPQNIIGSIKTPTFLLNAAYDTWQQ

Radius of gyration: 12.87 Å; chains: 1; bounding box: 31×22×34 Å